Protein AF-A0A2D6CXX5-F1 (afdb_monomer_lite)

Foldseek 3Di:
DDEDADWPVDCQQADLVVRDHVLSVCVVVVHAYEYECLQVVCPVVVVCCVVPVPVCVPPPSSLLGNLARVLPPSHDYYDDDDDDPVRVVVVVVSVVPPVSHDPVNVVNPD

Radius of gyration: 14.35 Å; chains: 1; bounding box: 38×24×39 Å

Structure (mmCIF, N/CA/C/O backbone):
data_AF-A0A2D6CXX5-F1
#
_entry.id   AF-A0A2D6CXX5-F1
#
loop_
_atom_site.group_PDB
_atom_site.id
_atom_site.type_symbol
_atom_site.label_atom_id
_atom_site.label_alt_id
_atom_site.label_comp_id
_atom_site.label_asym_id
_atom_site.label_entity_id
_atom_site.label_seq_id
_atom_site.pdbx_PDB_ins_code
_atom_site.Cartn_x
_atom_site.Cartn_y
_atom_site.Cartn_z
_atom_site.occupancy
_atom_site.B_iso_or_equiv
_atom_site.auth_seq_id
_atom_site.auth_comp_id
_atom_site.auth_asym_id
_atom_site.auth_atom_id
_atom_site.pdbx_PDB_model_num
ATOM 1 N N . MET A 1 1 ? -15.761 9.655 5.003 1.00 94.75 1 MET A N 1
ATOM 2 C CA . MET A 1 1 ? -14.610 9.254 4.171 1.00 94.75 1 MET A CA 1
ATOM 3 C C . MET A 1 1 ? -13.422 10.142 4.497 1.00 94.75 1 MET A C 1
ATOM 5 O O . MET A 1 1 ? -13.625 11.339 4.675 1.00 94.75 1 MET A O 1
ATOM 9 N N . ILE A 1 2 ? -12.220 9.573 4.568 1.00 98.00 2 ILE A N 1
ATOM 10 C CA . ILE A 1 2 ? -10.947 10.287 4.708 1.00 98.00 2 ILE A CA 1
ATOM 11 C C . ILE A 1 2 ? -9.994 9.911 3.572 1.00 98.00 2 ILE A C 1
ATOM 13 O O . ILE A 1 2 ? -10.047 8.798 3.053 1.00 98.00 2 ILE A O 1
ATOM 17 N N . GLN A 1 3 ? -9.102 10.835 3.214 1.00 98.00 3 GLN A N 1
ATOM 18 C CA . GLN A 1 3 ? -7.971 10.558 2.331 1.00 98.00 3 GLN A CA 1
ATOM 19 C C . GLN A 1 3 ? -6.672 10.657 3.132 1.00 98.00 3 GLN A C 1
ATOM 21 O O . GLN A 1 3 ? -6.417 11.684 3.762 1.00 98.00 3 GLN A O 1
ATOM 26 N N . VAL A 1 4 ? -5.851 9.605 3.117 1.00 97.62 4 VAL A N 1
ATOM 27 C CA . VAL A 1 4 ? -4.658 9.500 3.973 1.00 97.62 4 VAL A CA 1
ATOM 28 C C . VAL A 1 4 ? -3.454 8.921 3.245 1.00 97.62 4 VAL A C 1
ATOM 30 O O . VAL A 1 4 ? -3.572 8.157 2.291 1.00 97.62 4 VAL A O 1
ATOM 33 N N . ASN A 1 5 ? -2.261 9.283 3.711 1.00 96.44 5 ASN A N 1
ATOM 34 C CA . ASN A 1 5 ? -1.021 8.679 3.241 1.00 96.44 5 ASN A CA 1
ATOM 35 C C . ASN A 1 5 ? -0.733 7.409 4.053 1.00 96.44 5 ASN A C 1
ATOM 37 O O . ASN A 1 5 ? -0.413 7.499 5.241 1.00 96.44 5 ASN A O 1
ATOM 41 N N . TYR A 1 6 ? -0.853 6.253 3.403 1.00 97.06 6 TYR A N 1
ATOM 42 C CA . TYR A 1 6 ? -0.418 4.959 3.918 1.00 97.06 6 TYR A CA 1
ATOM 43 C C . TYR A 1 6 ? 0.252 4.167 2.792 1.00 97.06 6 TYR A C 1
ATOM 45 O O . TYR A 1 6 ? -0.276 4.070 1.686 1.00 97.06 6 TYR A O 1
ATOM 53 N N . SER A 1 7 ? 1.444 3.642 3.051 1.00 96.31 7 SER A N 1
ATOM 54 C CA . SER A 1 7 ? 2.200 2.780 2.132 1.00 96.31 7 SER A CA 1
ATOM 55 C C . SER A 1 7 ? 3.326 2.090 2.901 1.00 96.31 7 SER A C 1
ATOM 57 O O . SER A 1 7 ? 3.539 2.378 4.079 1.00 96.31 7 SER A O 1
ATOM 59 N N . LEU A 1 8 ? 4.126 1.259 2.228 1.00 95.19 8 LEU A N 1
ATOM 60 C CA . LEU A 1 8 ? 5.294 0.616 2.840 1.00 95.19 8 LEU A CA 1
ATOM 61 C C . LEU A 1 8 ? 6.233 1.609 3.560 1.00 95.19 8 LEU A C 1
ATOM 63 O O . LEU A 1 8 ? 6.796 1.276 4.599 1.00 95.19 8 LEU A O 1
ATOM 67 N N . MET A 1 9 ? 6.367 2.836 3.041 1.00 95.25 9 MET A N 1
ATOM 68 C CA . MET A 1 9 ? 7.237 3.883 3.601 1.00 95.25 9 MET A CA 1
ATOM 69 C C . MET A 1 9 ? 6.548 4.791 4.629 1.00 95.25 9 MET A C 1
ATOM 71 O O . MET A 1 9 ? 7.228 5.483 5.385 1.00 95.25 9 MET A O 1
ATOM 75 N N . TYR A 1 10 ? 5.215 4.840 4.636 1.00 94.44 10 TYR A N 1
ATOM 76 C CA . TYR A 1 10 ? 4.435 5.779 5.441 1.00 94.44 10 TYR A CA 1
ATOM 77 C C . TYR A 1 10 ? 3.381 5.005 6.229 1.00 94.44 10 TYR A C 1
ATOM 79 O O . TYR A 1 10 ? 2.310 4.730 5.706 1.00 94.44 10 TYR A O 1
ATOM 87 N N . GLN A 1 11 ? 3.690 4.651 7.477 1.00 93.75 11 GLN A N 1
ATOM 88 C CA . GLN A 1 11 ? 2.822 3.806 8.312 1.00 93.75 11 GLN A CA 1
ATOM 89 C C . GLN A 1 11 ? 2.219 4.537 9.519 1.00 93.75 11 GLN A C 1
ATOM 91 O O . GLN A 1 11 ? 1.455 3.961 10.276 1.00 93.75 11 GLN A O 1
ATOM 96 N N . SER A 1 12 ? 2.497 5.832 9.702 1.00 94.94 12 SER A N 1
ATOM 97 C CA . SER A 1 12 ? 2.042 6.584 10.884 1.00 94.94 12 SER A CA 1
ATOM 98 C C . SER A 1 12 ? 0.517 6.693 11.023 1.00 94.94 12 SER A C 1
ATOM 100 O O . SER A 1 12 ? 0.019 7.065 12.079 1.00 94.94 12 SER A O 1
ATOM 102 N N . THR A 1 13 ? -0.227 6.440 9.947 1.00 97.12 13 THR A N 1
ATOM 103 C CA . THR A 1 13 ? -1.695 6.460 9.917 1.00 97.12 13 THR A CA 1
ATOM 104 C C . THR A 1 13 ? -2.316 5.122 10.319 1.00 97.12 13 THR A C 1
ATOM 106 O O . THR A 1 13 ? -3.494 5.112 10.672 1.00 97.12 13 THR A O 1
ATOM 109 N N . HIS A 1 14 ? -1.538 4.036 10.323 1.00 96.50 14 HIS A N 1
ATOM 110 C CA . HIS A 1 14 ? -1.922 2.734 10.857 1.00 96.50 14 HIS A CA 1
ATOM 111 C C . HIS A 1 14 ? -0.676 1.960 11.312 1.00 96.50 14 HIS A C 1
ATOM 113 O O . HIS A 1 14 ? 0.046 1.382 10.497 1.00 96.50 14 HIS A O 1
ATOM 119 N N . ASP A 1 15 ? -0.462 1.915 12.622 1.00 93.88 15 ASP A N 1
ATOM 120 C CA . ASP A 1 15 ? 0.464 0.976 13.243 1.00 93.88 15 ASP A CA 1
ATOM 121 C C . ASP A 1 15 ? -0.193 -0.409 13.350 1.00 93.88 15 ASP A C 1
ATOM 123 O O . ASP A 1 15 ? -1.035 -0.641 14.221 1.00 93.88 15 ASP A O 1
ATOM 127 N N . MET A 1 16 ? 0.204 -1.325 12.464 1.00 91.06 16 MET A N 1
ATOM 128 C CA . MET A 1 16 ? -0.334 -2.690 12.387 1.00 91.06 16 MET A CA 1
ATOM 129 C C . MET A 1 16 ? 0.039 -3.574 13.590 1.00 91.06 16 MET A C 1
ATOM 131 O O . MET A 1 16 ? -0.609 -4.600 13.800 1.00 91.06 16 MET A O 1
ATOM 135 N N . PHE A 1 17 ? 1.060 -3.218 14.383 1.00 90.31 17 PHE A N 1
ATOM 136 C CA . PHE A 1 17 ? 1.407 -3.983 15.588 1.00 90.31 17 PHE A CA 1
ATOM 137 C C . PHE A 1 17 ? 0.376 -3.765 16.698 1.00 90.31 17 PHE A C 1
ATOM 139 O O . PHE A 1 17 ? -0.026 -4.716 17.368 1.00 90.31 17 PHE A O 1
ATOM 146 N N . GLY A 1 18 ? -0.037 -2.510 16.886 1.00 89.88 18 GLY A N 1
ATOM 147 C CA . GLY A 1 18 ? -1.013 -2.110 17.898 1.00 89.88 18 GLY A CA 1
ATOM 148 C C . GLY A 1 18 ? -2.453 -2.005 17.395 1.00 89.88 18 GLY A C 1
ATOM 149 O O . GLY A 1 18 ? -3.342 -1.841 18.223 1.00 89.88 18 GLY A O 1
ATOM 150 N N . ASP A 1 19 ? -2.676 -2.072 16.077 1.00 91.69 19 ASP A N 1
ATOM 151 C CA . ASP A 1 19 ? -3.956 -1.742 15.423 1.00 91.69 19 ASP A CA 1
ATOM 152 C C . ASP A 1 19 ? -4.436 -0.332 15.823 1.00 91.69 19 ASP A C 1
ATOM 154 O O . ASP A 1 19 ? -5.576 -0.103 16.226 1.00 91.69 19 ASP A O 1
ATOM 158 N N . THR A 1 20 ? -3.506 0.631 15.797 1.00 95.50 20 THR A N 1
ATOM 159 C CA . THR A 1 20 ? -3.756 2.019 16.220 1.00 95.50 20 THR A CA 1
ATOM 160 C C . THR A 1 20 ? -3.449 3.020 15.114 1.00 95.50 20 THR A C 1
ATOM 162 O O . THR A 1 20 ? -2.686 2.749 14.187 1.00 95.50 20 THR A O 1
ATOM 165 N N . GLY A 1 21 ? -4.035 4.212 15.217 1.00 97.00 21 GLY A N 1
ATOM 166 C CA . GLY A 1 21 ? -3.799 5.313 14.289 1.00 97.00 21 GLY A CA 1
ATOM 167 C C . GLY A 1 21 ? -5.090 5.887 13.727 1.00 97.00 21 GLY A C 1
ATOM 168 O O . GLY A 1 21 ? -6.191 5.578 14.180 1.00 97.00 21 GLY A O 1
ATOM 169 N N . LEU A 1 22 ? -4.938 6.750 12.726 1.00 97.94 22 LEU A N 1
ATOM 170 C CA . LEU A 1 22 ? -6.058 7.431 12.085 1.00 97.94 22 LEU A CA 1
ATOM 171 C C . LEU A 1 22 ? -6.960 6.469 11.298 1.00 97.94 22 LEU A C 1
ATOM 173 O O . LEU A 1 22 ? -8.168 6.666 11.289 1.00 97.94 22 LEU A O 1
ATOM 177 N N . ILE A 1 23 ? -6.394 5.451 10.642 1.00 98.19 23 ILE A N 1
ATOM 178 C CA . ILE A 1 23 ? -7.160 4.496 9.827 1.00 98.19 23 ILE A CA 1
ATOM 179 C C . ILE A 1 23 ? -8.097 3.644 10.706 1.00 98.19 23 ILE A C 1
ATOM 181 O O . ILE A 1 23 ? -9.298 3.705 10.456 1.00 98.19 23 ILE A O 1
ATOM 185 N N . PRO A 1 24 ? -7.632 2.952 11.773 1.00 97.75 24 PRO A N 1
ATOM 186 C CA . PRO A 1 24 ? -8.538 2.244 12.686 1.00 97.75 24 PRO A CA 1
ATOM 187 C C . PRO A 1 24 ? -9.593 3.145 13.339 1.00 97.75 24 PRO A C 1
ATOM 189 O O . PRO A 1 24 ? -10.744 2.747 13.487 1.00 97.75 24 PRO A O 1
ATOM 192 N N . ALA A 1 25 ? -9.232 4.385 13.698 1.00 98.19 25 ALA A N 1
ATOM 193 C CA . ALA A 1 25 ? -10.189 5.337 14.260 1.00 98.19 25 ALA A CA 1
ATOM 194 C C . ALA A 1 25 ? -11.284 5.737 13.254 1.00 98.19 25 ALA A C 1
ATOM 196 O O . ALA A 1 25 ? -12.436 5.905 13.636 1.00 98.19 25 ALA A O 1
ATOM 197 N N . ALA A 1 26 ? -10.939 5.886 11.974 1.00 98.06 26 ALA A N 1
ATOM 198 C CA . ALA A 1 26 ? -11.899 6.208 10.924 1.00 98.06 26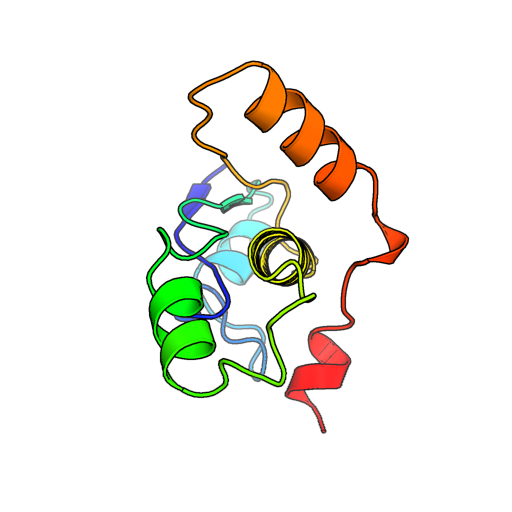 ALA A CA 1
ATOM 199 C C . ALA A 1 26 ? -12.831 5.032 10.609 1.00 98.06 26 ALA A C 1
ATOM 201 O O . ALA A 1 26 ? -14.034 5.241 10.449 1.00 98.06 26 ALA A O 1
ATOM 202 N N . ASP A 1 27 ? -12.291 3.812 10.577 1.00 97.44 27 ASP A N 1
ATOM 203 C CA . ASP A 1 27 ? -13.070 2.581 10.416 1.00 97.44 27 ASP A CA 1
ATOM 204 C C . ASP A 1 27 ? -14.090 2.406 11.556 1.00 97.44 27 ASP A C 1
ATOM 206 O O . ASP A 1 27 ? -15.271 2.171 11.301 1.00 97.44 27 ASP A O 1
ATOM 210 N N . ALA A 1 28 ? -13.680 2.656 12.807 1.00 97.88 28 ALA A N 1
ATOM 211 C CA . ALA A 1 28 ? -14.565 2.608 13.975 1.00 97.88 28 ALA A CA 1
ATOM 212 C C . ALA A 1 28 ? -15.747 3.600 13.901 1.00 97.88 28 ALA A C 1
ATOM 214 O O . ALA A 1 28 ? -16.811 3.335 14.459 1.00 97.88 28 ALA A O 1
ATOM 215 N N . GLU A 1 29 ? -15.581 4.715 13.185 1.00 98.19 29 GLU A N 1
ATOM 216 C CA . GLU A 1 29 ? -16.623 5.719 12.921 1.00 98.19 29 GLU A CA 1
ATOM 217 C C . GLU A 1 29 ? -17.403 5.443 11.616 1.00 98.19 29 GLU A C 1
ATOM 219 O O . GLU A 1 29 ? -18.203 6.269 11.166 1.00 98.19 29 GLU A O 1
ATOM 224 N N . GLY A 1 30 ? -17.168 4.300 10.962 1.00 97.81 30 GLY A N 1
ATOM 225 C CA . GLY A 1 30 ? -17.815 3.921 9.704 1.00 97.81 30 GLY A CA 1
ATOM 226 C C . GLY A 1 30 ? -17.411 4.798 8.514 1.00 97.81 30 GLY A C 1
ATOM 227 O O . GLY A 1 30 ? -18.188 4.982 7.572 1.00 97.81 30 GLY A O 1
ATOM 228 N N . MET A 1 31 ? -16.220 5.400 8.548 1.00 98.44 31 MET A N 1
ATOM 229 C CA . MET A 1 31 ? -15.717 6.251 7.475 1.00 98.44 31 MET A CA 1
ATOM 230 C C . MET A 1 31 ? -14.857 5.452 6.497 1.00 98.44 31 MET A C 1
ATOM 232 O O . MET A 1 31 ? -13.839 4.902 6.887 1.00 98.44 31 MET A O 1
ATOM 236 N N . GLY A 1 32 ? -15.172 5.531 5.200 1.00 98.12 32 GLY A N 1
ATOM 237 C CA . GLY A 1 32 ? -14.283 4.957 4.184 1.00 98.12 32 GLY A CA 1
ATOM 238 C C . GLY A 1 32 ? -12.898 5.627 4.127 1.00 98.12 32 GLY A C 1
ATOM 239 O O . GLY A 1 32 ? -12.777 6.840 4.337 1.00 98.12 32 GLY A O 1
ATOM 240 N N . VAL A 1 33 ? -11.869 4.856 3.799 1.00 98.50 33 VAL A N 1
ATOM 241 C CA . VAL A 1 33 ? -10.448 5.203 3.788 1.00 98.50 33 VAL A CA 1
ATOM 242 C C . VAL A 1 33 ? -9.891 5.087 2.370 1.00 98.50 33 VAL A C 1
ATOM 244 O O . VAL A 1 33 ? -9.800 4.006 1.790 1.00 98.50 33 VAL A O 1
ATOM 247 N N . VAL A 1 34 ? -9.454 6.222 1.822 1.00 98.38 34 VAL A N 1
ATOM 248 C CA . VAL A 1 34 ? -8.825 6.313 0.498 1.00 98.38 34 VAL A CA 1
ATOM 249 C C . VAL A 1 34 ? -7.342 6.630 0.651 1.00 98.38 34 VAL A C 1
ATOM 251 O O . VAL A 1 34 ? -6.969 7.625 1.278 1.00 98.38 34 VAL A O 1
ATOM 254 N N . LEU A 1 35 ? -6.474 5.821 0.049 1.00 98.12 35 LEU A N 1
ATOM 255 C CA . LEU A 1 35 ? -5.032 6.044 0.109 1.00 98.12 35 LEU A CA 1
ATOM 256 C C . LEU A 1 35 ? -4.551 7.031 -0.950 1.00 98.12 35 LEU A C 1
ATOM 258 O O . LEU A 1 35 ? -5.043 7.062 -2.073 1.00 98.12 35 LEU A O 1
ATOM 262 N N . MET A 1 36 ? -3.518 7.796 -0.613 1.00 96.56 36 MET A N 1
ATOM 263 C CA . MET A 1 36 ? -2.693 8.532 -1.569 1.00 96.56 36 MET A CA 1
ATOM 264 C C . MET A 1 36 ? -1.244 8.052 -1.502 1.00 96.56 36 MET A C 1
ATOM 266 O O . MET A 1 36 ? -0.775 7.619 -0.453 1.00 96.56 36 MET A O 1
ATOM 270 N N . ARG A 1 37 ? -0.507 8.205 -2.613 1.00 94.75 37 ARG A N 1
ATOM 271 C CA . ARG A 1 37 ? 0.923 7.841 -2.719 1.00 94.75 37 ARG A CA 1
ATOM 272 C C . ARG A 1 37 ? 1.212 6.366 -2.392 1.00 94.75 37 ARG A C 1
ATOM 274 O O . ARG A 1 37 ? 2.296 6.055 -1.903 1.00 94.75 37 ARG A O 1
ATOM 281 N N . SER A 1 38 ? 0.297 5.462 -2.737 1.00 96.44 38 SER A N 1
ATOM 282 C CA . SER A 1 38 ? 0.391 4.024 -2.437 1.00 96.44 38 SER A CA 1
ATOM 283 C C . SER A 1 38 ? 1.657 3.358 -2.996 1.00 96.44 38 SER A C 1
ATOM 285 O O . SER A 1 38 ? 2.211 2.461 -2.374 1.00 96.44 38 SER A O 1
ATOM 287 N N . THR A 1 39 ? 2.198 3.867 -4.109 1.00 95.75 39 THR A N 1
ATOM 288 C CA . THR A 1 39 ? 3.473 3.421 -4.705 1.00 95.75 39 THR A CA 1
ATOM 289 C C . THR A 1 39 ? 4.677 4.278 -4.285 1.00 95.75 39 THR A C 1
ATOM 291 O O . THR A 1 39 ? 5.703 4.316 -4.958 1.00 95.75 39 THR A O 1
ATOM 294 N N . THR A 1 40 ? 4.605 5.014 -3.173 1.00 94.88 40 THR A N 1
ATOM 295 C CA . THR A 1 40 ? 5.727 5.786 -2.586 1.00 94.88 40 THR A CA 1
ATOM 296 C C . THR A 1 40 ? 6.316 6.897 -3.476 1.00 94.88 40 THR A C 1
ATOM 298 O O . THR A 1 40 ? 7.422 7.387 -3.237 1.00 94.88 40 THR A O 1
ATOM 301 N N . SER A 1 41 ? 5.599 7.318 -4.525 1.00 91.69 41 SER A N 1
ATOM 302 C CA . SER A 1 41 ? 6.066 8.337 -5.486 1.00 91.69 41 SER A CA 1
ATOM 303 C C . SER A 1 41 ? 7.443 8.013 -6.109 1.00 91.69 41 SER A C 1
ATOM 305 O O . SER A 1 41 ? 8.264 8.901 -6.374 1.00 91.69 41 SER A O 1
ATOM 307 N N . GLY A 1 42 ? 7.730 6.722 -6.305 1.00 93.00 42 GLY A N 1
ATOM 308 C CA . GLY A 1 42 ? 8.971 6.235 -6.908 1.00 93.00 42 GLY A CA 1
ATOM 309 C C . GLY A 1 42 ? 10.184 6.207 -5.968 1.00 93.00 42 GLY A C 1
ATOM 310 O O . GLY A 1 42 ? 11.268 5.809 -6.398 1.00 93.00 42 GLY A O 1
ATOM 311 N N . VAL A 1 43 ? 10.064 6.676 -4.719 1.00 95.12 43 VAL A N 1
ATOM 312 C CA . VAL A 1 43 ? 11.212 6.787 -3.803 1.00 95.12 43 VAL A CA 1
ATOM 313 C C . VAL A 1 43 ? 11.715 5.405 -3.396 1.00 95.12 43 VAL A C 1
ATOM 315 O O . VAL A 1 43 ? 12.916 5.150 -3.508 1.00 95.12 43 VAL A O 1
ATOM 318 N N . CYS A 1 44 ? 10.815 4.506 -2.984 1.00 96.19 44 CYS A N 1
ATOM 319 C CA . CYS A 1 44 ? 11.182 3.148 -2.591 1.00 96.19 44 CYS A CA 1
ATOM 320 C C . CYS A 1 44 ? 11.785 2.384 -3.777 1.00 96.19 44 CYS A C 1
ATOM 322 O O . CYS A 1 44 ? 12.865 1.818 -3.666 1.00 96.19 44 CYS A O 1
ATOM 324 N N . GLN A 1 45 ? 11.168 2.469 -4.953 1.00 95.38 45 GLN A N 1
ATOM 325 C CA . GLN A 1 45 ? 11.610 1.803 -6.176 1.00 95.38 45 GLN A CA 1
ATOM 326 C C . GLN A 1 45 ? 13.025 2.229 -6.575 1.00 95.38 45 GLN A C 1
ATOM 328 O O . GLN A 1 45 ? 13.869 1.380 -6.864 1.00 95.38 45 GLN A O 1
ATOM 333 N N . ARG A 1 46 ? 13.312 3.541 -6.564 1.00 96.75 46 ARG A N 1
ATOM 334 C CA . ARG A 1 46 ? 14.656 4.065 -6.861 1.00 96.75 46 ARG A CA 1
ATOM 335 C C . ARG A 1 46 ? 15.686 3.593 -5.839 1.00 96.75 46 ARG A C 1
ATOM 337 O O . ARG A 1 46 ? 16.788 3.223 -6.235 1.00 96.75 46 ARG A O 1
ATOM 344 N N . LEU A 1 47 ? 15.340 3.600 -4.549 1.00 97.25 47 LEU A N 1
ATOM 345 C CA . LEU A 1 47 ? 16.219 3.104 -3.490 1.00 97.25 47 LEU A CA 1
ATOM 346 C C . LEU A 1 47 ? 16.513 1.610 -3.675 1.00 97.25 47 LEU A C 1
ATOM 348 O O . LEU A 1 47 ? 17.673 1.217 -3.741 1.00 97.25 47 LEU A O 1
ATOM 352 N N . MET A 1 48 ? 15.470 0.796 -3.817 1.00 97.62 48 MET A N 1
ATOM 353 C CA . MET A 1 48 ? 15.570 -0.656 -3.916 1.00 97.62 48 MET A CA 1
ATOM 354 C C . MET A 1 48 ? 16.360 -1.081 -5.154 1.00 97.62 48 MET A C 1
ATOM 356 O O . MET A 1 48 ? 17.327 -1.826 -5.025 1.00 97.62 48 MET A O 1
ATOM 360 N N . ARG A 1 49 ? 16.043 -0.538 -6.339 1.00 96.62 49 ARG A N 1
ATOM 361 C CA . ARG A 1 49 ? 16.785 -0.842 -7.578 1.00 96.62 49 ARG A CA 1
ATOM 362 C C . ARG A 1 49 ? 18.248 -0.401 -7.515 1.00 96.62 49 ARG A C 1
ATOM 364 O O . ARG A 1 49 ? 19.097 -1.040 -8.125 1.00 96.62 49 ARG A O 1
ATOM 371 N N . ARG A 1 50 ? 18.563 0.673 -6.783 1.00 97.38 50 ARG A N 1
ATOM 372 C CA . ARG A 1 50 ? 19.952 1.106 -6.572 1.00 97.38 50 ARG A CA 1
ATOM 373 C C . ARG A 1 50 ? 20.716 0.153 -5.652 1.00 97.38 50 ARG A C 1
ATOM 375 O O . ARG A 1 50 ? 21.895 -0.085 -5.894 1.00 97.38 50 ARG A O 1
ATOM 382 N N . SER A 1 51 ? 20.068 -0.348 -4.605 1.00 98.06 51 SER A N 1
ATOM 383 C CA . SER A 1 51 ? 20.698 -1.208 -3.598 1.00 98.06 51 SER A CA 1
ATOM 384 C C . SER A 1 51 ? 20.801 -2.672 -4.034 1.00 98.06 51 SER A C 1
ATOM 386 O O . SER A 1 51 ? 21.787 -3.326 -3.708 1.00 98.06 51 SER A O 1
ATOM 388 N N . PHE A 1 52 ? 19.818 -3.167 -4.793 1.00 97.50 52 PHE A N 1
ATOM 389 C CA . PHE A 1 52 ? 19.683 -4.577 -5.187 1.00 97.50 52 PHE A CA 1
ATOM 390 C C . PHE A 1 52 ? 19.370 -4.722 -6.688 1.00 97.50 52 PHE A C 1
ATOM 392 O O . PHE A 1 52 ? 18.314 -5.231 -7.076 1.00 97.50 52 PHE A O 1
ATOM 399 N N . PRO A 1 53 ? 20.243 -4.213 -7.578 1.00 96.19 53 PRO A N 1
ATOM 400 C CA . PRO A 1 53 ? 19.942 -4.131 -9.006 1.00 96.19 53 PRO A CA 1
ATOM 401 C C . PRO A 1 53 ? 19.808 -5.498 -9.690 1.00 96.19 53 PRO A C 1
ATOM 403 O O . PRO A 1 53 ? 19.104 -5.601 -10.690 1.00 96.19 53 PRO A O 1
ATOM 406 N N . LYS A 1 54 ? 20.484 -6.543 -9.191 1.00 97.19 54 LYS A N 1
ATOM 407 C CA . LYS A 1 54 ? 20.448 -7.880 -9.807 1.00 97.19 54 LYS A CA 1
ATOM 408 C C . LYS A 1 54 ? 19.206 -8.652 -9.379 1.00 97.19 54 LYS A C 1
ATOM 410 O O . LYS A 1 54 ? 18.551 -9.277 -10.204 1.00 97.19 54 LYS A O 1
ATOM 415 N N . GLU A 1 55 ? 18.884 -8.577 -8.098 1.00 97.00 55 GLU A N 1
ATOM 416 C CA . GLU A 1 55 ? 17.774 -9.271 -7.455 1.00 97.00 55 GLU A CA 1
ATOM 417 C C . GLU A 1 55 ? 16.426 -8.727 -7.937 1.00 97.00 55 GLU A C 1
ATOM 419 O O . GLU A 1 55 ? 15.460 -9.471 -8.062 1.00 97.00 55 GLU A O 1
ATOM 424 N N . LEU A 1 56 ? 16.371 -7.431 -8.254 1.00 96.56 56 LEU A N 1
ATOM 425 C CA . LEU A 1 56 ? 15.139 -6.740 -8.633 1.00 96.56 56 LEU A CA 1
ATOM 426 C C . LEU A 1 56 ? 14.981 -6.534 -10.143 1.00 96.56 56 LEU A C 1
ATOM 428 O O . LEU A 1 56 ? 14.065 -5.828 -10.560 1.00 96.56 56 LEU A O 1
ATOM 432 N N . ALA A 1 57 ? 15.841 -7.138 -10.971 1.00 93.12 57 ALA A N 1
ATOM 433 C CA . ALA A 1 57 ? 15.827 -6.936 -12.423 1.00 93.12 57 ALA A CA 1
ATOM 434 C C . ALA A 1 57 ? 14.482 -7.313 -13.076 1.00 93.12 57 ALA A C 1
ATOM 436 O O . ALA A 1 57 ? 14.070 -6.666 -14.034 1.00 93.12 57 ALA A O 1
ATOM 437 N N . ASN A 1 58 ? 13.793 -8.318 -12.526 1.00 94.25 58 ASN A N 1
ATOM 438 C CA . ASN A 1 58 ? 12.523 -8.840 -13.042 1.00 94.25 58 ASN A CA 1
ATOM 439 C C . ASN A 1 58 ? 11.373 -8.712 -12.031 1.00 94.25 58 ASN 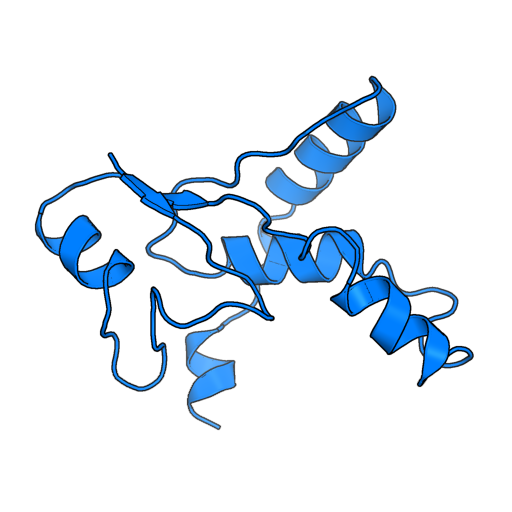A C 1
ATOM 441 O O . ASN A 1 58 ? 10.378 -9.424 -12.137 1.00 94.25 58 ASN A O 1
ATOM 445 N N . VAL A 1 59 ? 11.522 -7.852 -11.020 1.00 94.56 59 VAL A N 1
ATOM 446 C CA . VAL A 1 59 ? 10.503 -7.651 -9.984 1.00 94.56 59 VAL A CA 1
ATOM 447 C C . VAL A 1 59 ? 9.693 -6.400 -10.307 1.00 94.56 59 VAL A C 1
ATOM 449 O O . VAL A 1 59 ? 10.242 -5.294 -10.373 1.00 94.56 59 VAL A O 1
ATOM 452 N N . ASP A 1 60 ? 8.377 -6.561 -10.450 1.00 93.94 60 ASP A N 1
ATOM 453 C CA . ASP A 1 60 ? 7.447 -5.433 -10.507 1.00 93.94 60 ASP A CA 1
ATOM 454 C C . ASP A 1 60 ? 7.241 -4.853 -9.097 1.00 93.94 60 ASP A C 1
ATOM 456 O O . ASP A 1 60 ? 6.331 -5.216 -8.348 1.00 93.94 60 ASP A O 1
ATOM 460 N N . LEU A 1 61 ? 8.149 -3.953 -8.713 1.00 95.50 61 LEU A N 1
ATOM 461 C CA . LEU A 1 61 ? 8.081 -3.249 -7.433 1.00 95.50 61 LEU A CA 1
ATOM 462 C C . LEU A 1 61 ? 6.847 -2.353 -7.317 1.00 95.50 61 LEU A C 1
ATOM 464 O O . LEU A 1 61 ? 6.381 -2.121 -6.206 1.00 95.50 61 LEU A O 1
ATOM 468 N N . ASP A 1 62 ? 6.344 -1.814 -8.425 1.00 94.56 62 ASP A N 1
ATOM 469 C CA . ASP A 1 62 ? 5.195 -0.917 -8.401 1.00 94.56 62 ASP A CA 1
ATOM 470 C C . ASP A 1 62 ? 3.933 -1.704 -8.025 1.00 94.56 62 ASP A C 1
ATOM 472 O O . ASP A 1 62 ? 3.191 -1.286 -7.129 1.00 94.56 62 ASP A O 1
ATOM 476 N N . ALA A 1 63 ? 3.757 -2.889 -8.620 1.00 95.62 63 ALA A N 1
ATOM 477 C CA . ALA A 1 63 ? 2.648 -3.783 -8.305 1.00 95.62 63 ALA A CA 1
ATOM 478 C C . ALA A 1 63 ? 2.774 -4.331 -6.882 1.00 95.62 63 ALA A C 1
ATOM 480 O O . ALA A 1 63 ? 1.787 -4.362 -6.150 1.00 95.62 63 ALA A O 1
ATOM 481 N N . PHE A 1 64 ? 3.988 -4.691 -6.450 1.00 95.94 64 PHE A N 1
ATOM 482 C CA . PHE A 1 64 ? 4.250 -5.114 -5.072 1.00 95.94 64 PHE A CA 1
ATOM 483 C C . PHE A 1 64 ? 3.855 -4.037 -4.049 1.00 95.94 64 PHE A C 1
ATOM 485 O O . PHE A 1 64 ? 3.171 -4.330 -3.070 1.00 95.94 64 PHE A O 1
ATOM 492 N N . LEU A 1 65 ? 4.253 -2.780 -4.271 1.00 96.75 65 LEU A N 1
ATOM 493 C CA . LEU A 1 65 ? 3.955 -1.679 -3.349 1.00 96.75 65 LEU A CA 1
ATOM 494 C C . LEU A 1 65 ? 2.457 -1.365 -3.288 1.00 96.75 65 LEU A C 1
ATOM 496 O O . LEU A 1 65 ? 1.931 -1.113 -2.203 1.00 96.75 65 LEU A O 1
ATOM 500 N N . LEU A 1 66 ? 1.769 -1.389 -4.434 1.00 96.94 66 LEU A N 1
ATOM 501 C CA . LEU A 1 66 ? 0.325 -1.174 -4.475 1.00 96.94 66 LEU A CA 1
ATOM 502 C C . LEU A 1 66 ? -0.429 -2.328 -3.801 1.00 96.94 66 LEU A C 1
ATOM 504 O O . LEU A 1 66 ? -1.311 -2.067 -2.984 1.00 96.94 66 LEU A O 1
ATOM 508 N N . ASN A 1 67 ? -0.027 -3.577 -4.061 1.00 96.94 67 ASN A N 1
ATOM 509 C CA . ASN A 1 67 ? -0.552 -4.751 -3.367 1.00 96.94 67 ASN A CA 1
ATOM 510 C C . ASN A 1 67 ? -0.369 -4.630 -1.857 1.00 96.94 67 ASN A C 1
ATOM 512 O O . ASN A 1 67 ? -1.343 -4.779 -1.128 1.00 96.94 67 ASN A O 1
ATOM 516 N N . TYR A 1 68 ? 0.829 -4.281 -1.377 1.00 96.69 68 TYR A N 1
ATOM 517 C CA . TYR A 1 68 ? 1.076 -4.051 0.048 1.00 96.69 68 TYR A CA 1
ATOM 518 C C . TYR A 1 68 ? 0.103 -3.022 0.635 1.00 96.69 68 TYR A C 1
ATOM 520 O O . TYR A 1 68 ? -0.522 -3.281 1.658 1.00 96.69 68 TYR A O 1
ATOM 528 N N . ALA A 1 69 ? -0.060 -1.865 -0.013 1.00 96.75 69 ALA A N 1
ATOM 529 C CA . ALA A 1 69 ? -0.936 -0.808 0.489 1.00 96.75 69 ALA A CA 1
ATOM 530 C C . ALA A 1 69 ? -2.411 -1.251 0.554 1.00 96.75 69 ALA A C 1
ATOM 532 O O . ALA A 1 69 ? -3.081 -0.997 1.553 1.00 96.75 69 ALA A O 1
ATOM 533 N N . LEU A 1 70 ? -2.892 -1.951 -0.479 1.00 97.06 70 LEU A N 1
ATOM 534 C CA . LEU A 1 70 ? -4.260 -2.481 -0.570 1.00 97.06 70 LEU A CA 1
ATOM 535 C C . LEU A 1 70 ? -4.486 -3.751 0.264 1.00 97.06 70 LEU A C 1
ATOM 537 O O . LEU A 1 70 ? -5.612 -4.224 0.370 1.00 97.06 70 LEU A O 1
ATO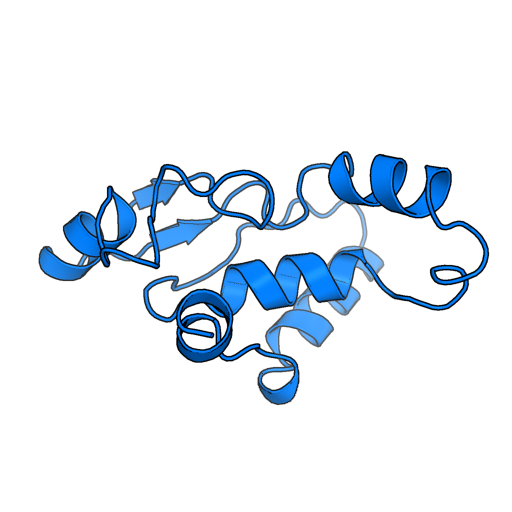M 541 N N . SER A 1 71 ? -3.433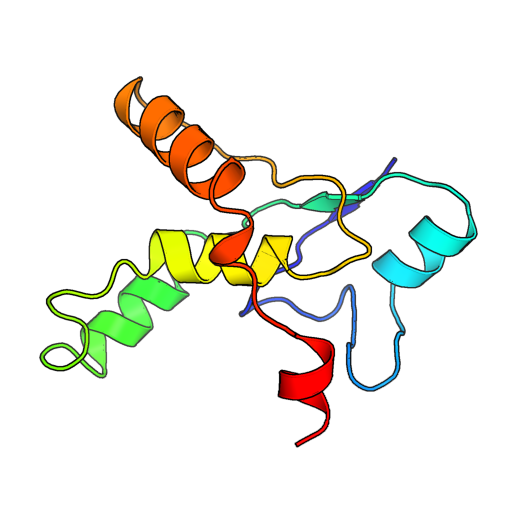 -4.314 0.854 1.00 96.88 71 SER A N 1
ATOM 542 C CA . SER A 1 71 ? -3.534 -5.473 1.748 1.00 96.88 71 SER A CA 1
ATOM 543 C C . SER A 1 71 ? -3.956 -5.095 3.168 1.00 96.88 71 SER A C 1
ATOM 545 O O . SER A 1 71 ? -4.172 -5.966 4.010 1.00 96.88 71 SER A O 1
ATOM 547 N N . ASN A 1 72 ? -4.054 -3.799 3.469 1.00 96.56 72 ASN A N 1
ATOM 548 C CA . ASN A 1 72 ? -4.620 -3.345 4.726 1.00 96.56 72 ASN A CA 1
ATOM 549 C C . ASN A 1 72 ? -6.148 -3.516 4.682 1.00 96.56 72 ASN A C 1
ATOM 551 O O . ASN A 1 72 ? -6.789 -2.869 3.857 1.00 96.56 72 ASN A O 1
ATOM 555 N N . PRO A 1 73 ? -6.753 -4.340 5.556 1.00 94.94 73 PRO A N 1
ATOM 556 C CA . PRO A 1 73 ? -8.182 -4.641 5.477 1.00 94.94 73 PRO A CA 1
ATOM 557 C C . PRO A 1 73 ? -9.086 -3.444 5.802 1.00 94.94 73 PRO A C 1
ATOM 559 O O . PRO A 1 73 ? -10.280 -3.515 5.544 1.00 94.94 73 PRO A O 1
ATOM 562 N N . LEU A 1 74 ? -8.533 -2.367 6.370 1.00 97.00 74 LEU A N 1
ATOM 563 C CA . LEU A 1 74 ? -9.262 -1.143 6.722 1.00 97.00 74 LEU A CA 1
ATOM 564 C C . LEU A 1 74 ? -9.185 -0.073 5.618 1.00 97.00 74 LEU A C 1
ATOM 566 O O . LEU A 1 74 ? -9.472 1.097 5.856 1.00 97.00 74 LEU A O 1
ATOM 570 N N . VAL A 1 75 ? -8.694 -0.441 4.434 1.00 97.06 75 VAL A N 1
ATOM 571 C CA . VAL A 1 75 ? -8.549 0.448 3.280 1.00 97.06 75 VAL A CA 1
ATOM 572 C C . VAL A 1 75 ? -9.569 0.067 2.220 1.00 97.06 75 VAL A C 1
ATOM 574 O O . VAL A 1 75 ? -9.589 -1.071 1.763 1.00 97.06 75 VAL A O 1
ATOM 577 N N . ASP A 1 76 ? -10.353 1.042 1.763 1.00 97.62 76 ASP A N 1
ATOM 578 C CA . ASP A 1 76 ? -11.351 0.815 0.716 1.00 97.62 76 ASP A CA 1
ATOM 579 C C . ASP A 1 76 ? -10.751 0.903 -0.687 1.00 97.62 76 ASP A C 1
ATOM 581 O O . ASP A 1 76 ? -11.103 0.126 -1.572 1.00 97.62 76 ASP A O 1
ATOM 585 N N . CYS A 1 77 ? -9.859 1.870 -0.930 1.00 96.38 77 CYS A N 1
ATOM 586 C CA . CYS A 1 77 ? -9.205 2.004 -2.229 1.00 96.38 77 CYS A CA 1
ATOM 587 C C . CYS A 1 77 ? -7.916 2.833 -2.185 1.00 96.38 77 CYS A C 1
ATOM 589 O O . CYS A 1 77 ? -7.619 3.550 -1.228 1.00 96.38 77 CYS A O 1
ATOM 591 N N . ALA A 1 78 ? -7.154 2.765 -3.277 1.00 97.19 78 ALA A N 1
ATOM 592 C CA . ALA A 1 78 ? -6.002 3.617 -3.532 1.00 97.19 78 ALA A CA 1
ATOM 593 C C . ALA A 1 78 ? -6.307 4.608 -4.660 1.00 97.19 78 ALA A C 1
ATOM 595 O O . ALA A 1 78 ? -6.704 4.216 -5.756 1.00 97.19 78 ALA A O 1
ATOM 596 N N . LEU A 1 79 ? -6.068 5.897 -4.414 1.00 96.06 79 LEU A N 1
ATOM 597 C CA . LEU A 1 79 ? -6.126 6.928 -5.442 1.00 96.06 79 LEU A CA 1
ATOM 598 C C . LEU A 1 79 ? -4.825 6.929 -6.249 1.00 96.06 79 LEU A C 1
ATOM 600 O O . LEU A 1 79 ? -3.759 7.297 -5.742 1.00 96.06 79 LEU A O 1
ATOM 604 N N . MET A 1 80 ? -4.937 6.571 -7.526 1.00 94.44 80 MET A N 1
ATOM 605 C CA . MET A 1 80 ? -3.810 6.486 -8.450 1.00 94.44 80 MET A CA 1
ATOM 606 C C . MET A 1 80 ? -3.795 7.682 -9.404 1.00 94.44 80 MET A C 1
ATOM 608 O O . MET A 1 80 ? -4.807 8.038 -10.003 1.00 94.44 80 MET A O 1
ATOM 612 N N . SER A 1 81 ? -2.631 8.316 -9.542 1.00 90.44 81 SER A N 1
ATOM 613 C CA . SER A 1 81 ? -2.401 9.345 -10.559 1.00 90.44 81 SER A CA 1
ATOM 614 C C . SER A 1 81 ? -1.931 8.672 -11.842 1.00 90.44 81 SER A C 1
ATOM 616 O O . SER A 1 81 ? -0.863 8.066 -11.856 1.00 90.44 81 SER A O 1
ATOM 618 N N . LEU A 1 82 ? -2.732 8.788 -12.896 1.00 93.50 82 LEU A N 1
ATOM 619 C CA . LEU A 1 82 ? -2.509 8.140 -14.186 1.00 93.50 82 LEU A CA 1
ATOM 620 C C . LEU A 1 82 ? -2.166 9.204 -15.234 1.00 93.50 82 LEU A C 1
ATOM 622 O O . LEU A 1 82 ? -2.772 10.277 -15.235 1.00 93.50 82 LEU A O 1
ATOM 626 N N . GLY A 1 83 ? -1.191 8.928 -16.099 1.00 93.62 83 GLY A N 1
ATOM 627 C CA . GLY A 1 83 ? -0.789 9.819 -17.193 1.00 93.62 83 GLY A CA 1
ATOM 628 C C . GLY A 1 83 ? -1.108 9.269 -18.585 1.00 93.62 83 GLY A C 1
ATOM 629 O O . GLY A 1 83 ? -0.959 9.990 -19.570 1.00 93.62 83 GLY A O 1
ATOM 630 N N . SER A 1 84 ? -1.524 8.006 -18.675 1.00 96.38 84 SER A N 1
ATOM 631 C CA . SER A 1 84 ? -1.760 7.288 -19.924 1.00 96.38 84 SER A CA 1
ATOM 632 C C . SER A 1 84 ? -2.793 6.166 -19.769 1.00 96.38 84 SER A C 1
ATOM 634 O O . SER A 1 84 ? -3.061 5.693 -18.664 1.00 96.38 84 SER A O 1
ATOM 636 N N . ASP A 1 85 ? -3.321 5.682 -20.895 1.00 96.88 85 ASP A N 1
ATOM 637 C CA . ASP A 1 85 ? -4.235 4.528 -20.931 1.00 96.88 85 ASP A CA 1
ATOM 638 C C . ASP A 1 85 ? -3.563 3.234 -20.434 1.00 96.88 85 ASP A C 1
ATOM 640 O O . ASP A 1 85 ? -4.207 2.356 -19.850 1.00 96.88 85 ASP A O 1
ATOM 644 N N . ALA A 1 86 ? -2.245 3.124 -20.629 1.00 96.00 86 ALA A N 1
ATOM 645 C CA . ALA A 1 86 ? -1.453 2.014 -20.113 1.00 96.00 86 ALA A CA 1
ATOM 646 C C . ALA A 1 86 ? -1.443 2.000 -18.576 1.00 96.00 86 ALA A C 1
ATOM 648 O O . ALA A 1 86 ? -1.583 0.932 -17.982 1.00 96.00 86 ALA A O 1
ATOM 649 N N . ASP A 1 87 ? -1.370 3.172 -17.934 1.00 94.56 87 ASP A N 1
ATOM 650 C CA . ASP A 1 87 ? -1.420 3.276 -16.471 1.00 94.56 87 ASP A CA 1
ATOM 651 C C . ASP A 1 87 ? -2.781 2.818 -15.927 1.00 94.56 87 ASP A C 1
ATOM 653 O O . ASP A 1 87 ? -2.846 2.155 -14.890 1.00 94.56 87 ASP A O 1
ATOM 657 N N . ALA A 1 88 ? -3.872 3.138 -16.634 1.00 95.62 88 ALA A N 1
ATOM 658 C CA . ALA A 1 88 ? -5.218 2.689 -16.274 1.00 95.62 88 ALA A CA 1
ATOM 659 C C . ALA A 1 88 ? -5.354 1.167 -16.393 1.00 95.62 88 ALA A C 1
ATOM 661 O O . ALA A 1 88 ? -5.842 0.511 -15.475 1.00 95.62 88 ALA A O 1
ATOM 662 N N . THR A 1 89 ? -4.858 0.600 -17.494 1.00 96.94 89 THR A N 1
ATOM 663 C CA . THR A 1 89 ? -4.860 -0.851 -17.726 1.00 96.94 89 THR A CA 1
ATOM 664 C C . THR A 1 89 ? -4.075 -1.586 -16.640 1.00 96.94 89 THR A C 1
ATOM 666 O O . THR A 1 89 ? -4.568 -2.557 -16.070 1.00 96.94 89 THR A O 1
ATOM 669 N N . TRP A 1 90 ? -2.876 -1.098 -16.314 1.00 95.56 90 TRP A N 1
ATOM 670 C CA . TRP A 1 90 ? -2.041 -1.668 -15.260 1.00 95.56 90 TRP A CA 1
ATOM 671 C C . TRP A 1 90 ? -2.691 -1.545 -13.876 1.00 95.56 90 TRP A C 1
ATOM 673 O O . TRP A 1 90 ? -2.735 -2.520 -13.131 1.00 95.56 90 TRP A O 1
ATOM 683 N N . THR A 1 91 ? -3.257 -0.380 -13.545 1.00 95.75 91 THR A N 1
ATOM 684 C CA . THR A 1 91 ? -3.915 -0.166 -12.246 1.00 95.75 91 THR A CA 1
ATOM 685 C C . THR A 1 91 ? -5.109 -1.097 -12.066 1.00 95.75 91 THR A C 1
ATOM 687 O O . THR A 1 91 ? -5.259 -1.681 -10.996 1.00 95.75 91 THR A O 1
ATOM 690 N N . ASN A 1 92 ? -5.926 -1.278 -13.109 1.00 95.94 92 ASN A N 1
ATOM 691 C CA . ASN A 1 92 ? -7.041 -2.223 -13.074 1.00 95.94 92 ASN A CA 1
ATOM 692 C C . ASN A 1 92 ? -6.539 -3.654 -12.862 1.00 95.94 92 ASN A C 1
ATOM 694 O O . ASN A 1 92 ? -7.029 -4.332 -11.969 1.00 95.94 92 ASN A O 1
ATOM 698 N N . ALA A 1 93 ? -5.499 -4.074 -13.590 1.00 95.94 93 ALA A N 1
ATOM 699 C CA . ALA A 1 93 ? -4.920 -5.406 -13.422 1.00 95.94 93 ALA A CA 1
ATOM 700 C C . ALA A 1 93 ? -4.435 -5.664 -11.979 1.00 95.94 93 ALA A C 1
ATOM 702 O O . ALA A 1 93 ? -4.713 -6.722 -11.426 1.00 95.94 93 ALA A O 1
ATOM 703 N N . VAL A 1 94 ? -3.769 -4.695 -11.336 1.00 95.25 94 VAL A N 1
ATOM 704 C CA . VAL A 1 94 ? -3.328 -4.818 -9.928 1.00 95.25 94 VAL A CA 1
ATOM 705 C C . VAL A 1 94 ? -4.491 -4.709 -8.924 1.00 95.25 94 VAL A C 1
ATOM 707 O O . VAL A 1 94 ? -4.429 -5.253 -7.815 1.00 95.25 94 VAL A O 1
ATOM 710 N N . SER A 1 95 ? -5.558 -3.984 -9.269 1.00 94.62 95 SER A N 1
ATOM 711 C CA . SER A 1 95 ? -6.779 -3.925 -8.459 1.00 94.62 95 SER A CA 1
ATOM 712 C C . SER A 1 95 ? -7.514 -5.266 -8.470 1.00 94.62 95 SER A C 1
ATOM 714 O O . SER A 1 95 ? -7.944 -5.715 -7.408 1.00 94.62 95 SER A O 1
ATOM 716 N N . ASP A 1 96 ? -7.613 -5.894 -9.644 1.00 95.75 96 ASP A N 1
ATOM 717 C CA . ASP A 1 96 ? -8.313 -7.163 -9.869 1.00 95.75 96 ASP A CA 1
ATOM 718 C C . ASP A 1 96 ? -7.530 -8.367 -9.316 1.00 95.75 96 ASP A C 1
ATOM 720 O O . ASP A 1 96 ? -8.130 -9.374 -8.937 1.00 95.75 96 ASP A O 1
ATOM 724 N N . ASP A 1 97 ? -6.201 -8.257 -9.218 1.00 94.25 97 ASP A N 1
ATOM 725 C CA . ASP A 1 97 ? -5.319 -9.246 -8.588 1.00 94.25 97 ASP A CA 1
ATOM 726 C C . ASP A 1 97 ? -5.430 -9.219 -7.051 1.00 94.25 97 ASP A C 1
ATOM 728 O O . ASP A 1 97 ? -4.548 -8.757 -6.323 1.00 94.25 97 ASP A O 1
ATOM 732 N N . VAL A 1 98 ? -6.567 -9.694 -6.543 1.00 93.75 98 VAL A N 1
ATOM 733 C CA . VAL A 1 98 ? -6.813 -9.850 -5.101 1.00 93.75 98 VAL A CA 1
ATOM 734 C C . VAL A 1 98 ? -5.986 -10.979 -4.483 1.00 93.75 98 VAL A C 1
ATOM 736 O O . VAL A 1 98 ? -5.690 -10.927 -3.290 1.00 93.75 98 VAL A O 1
ATOM 739 N N . ASP A 1 99 ? -5.571 -11.963 -5.284 1.00 94.19 99 ASP A N 1
ATOM 740 C CA . ASP A 1 99 ? -4.728 -13.079 -4.840 1.00 94.19 99 ASP A CA 1
ATOM 741 C C . ASP A 1 99 ? -3.281 -12.625 -4.571 1.00 94.19 99 ASP A C 1
ATOM 743 O O . ASP A 1 99 ? -2.581 -13.224 -3.755 1.00 94.19 99 ASP A O 1
ATOM 747 N N . GLY A 1 100 ? -2.843 -11.528 -5.200 1.00 90.44 100 GLY A N 1
ATOM 748 C CA . GLY A 1 100 ? -1.571 -10.857 -4.929 1.00 90.44 100 GLY A CA 1
ATOM 749 C C . GLY A 1 100 ? -1.509 -10.084 -3.602 1.00 90.44 100 GLY A C 1
ATOM 750 O O . GLY A 1 100 ? -0.446 -9.557 -3.249 1.00 90.44 100 GLY A O 1
ATOM 751 N N . ARG A 1 101 ? -2.616 -9.997 -2.847 1.00 95.38 101 ARG A N 1
ATOM 752 C CA . ARG A 1 101 ? -2.649 -9.326 -1.539 1.00 95.38 101 ARG A CA 1
ATOM 753 C C . ARG A 1 101 ? -1.896 -10.137 -0.482 1.00 95.38 101 ARG A C 1
ATOM 755 O O . ARG A 1 101 ? -1.901 -11.363 -0.451 1.00 95.38 101 ARG A O 1
ATOM 762 N N . LEU A 1 102 ? -1.233 -9.420 0.413 1.00 95.62 102 LEU A N 1
ATOM 763 C CA . LEU A 1 102 ? -0.380 -9.955 1.464 1.00 95.62 102 LEU A CA 1
ATOM 764 C C . LEU A 1 102 ? -1.164 -10.091 2.773 1.00 95.62 102 LEU A C 1
ATOM 766 O O . LEU A 1 102 ? -1.946 -9.214 3.132 1.00 95.62 102 LEU A O 1
ATOM 770 N N . ASP A 1 103 ? -0.872 -11.120 3.568 1.00 94.50 103 ASP A N 1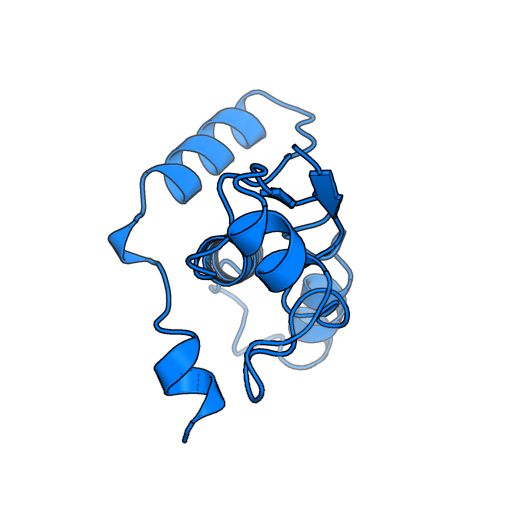
ATOM 771 C CA . ASP A 1 103 ? -1.311 -11.135 4.966 1.00 94.50 103 ASP A CA 1
ATOM 772 C C . ASP A 1 103 ? -0.407 -10.212 5.798 1.00 94.50 103 ASP A C 1
ATOM 774 O O . ASP A 1 103 ? 0.621 -10.615 6.352 1.00 94.50 103 ASP A O 1
ATOM 778 N N . LEU A 1 104 ? -0.787 -8.935 5.872 1.00 93.69 104 LEU A N 1
ATOM 779 C CA . LEU A 1 104 ? -0.034 -7.949 6.641 1.00 93.69 104 LEU A CA 1
ATOM 780 C C . LEU A 1 104 ? -0.048 -8.245 8.143 1.00 93.69 104 LEU A C 1
ATOM 782 O O . LEU A 1 104 ? 0.908 -7.889 8.830 1.00 93.69 104 LEU A O 1
ATOM 786 N N . ARG A 1 105 ? -1.094 -8.888 8.675 1.00 89.88 105 ARG A N 1
ATOM 787 C CA . ARG A 1 105 ? -1.139 -9.235 10.102 1.00 89.88 105 ARG A CA 1
ATOM 788 C C . ARG A 1 105 ? -0.128 -10.330 10.415 1.00 89.88 105 ARG A C 1
ATOM 790 O O . ARG A 1 105 ? 0.577 -10.205 11.413 1.00 89.88 105 ARG A O 1
ATOM 797 N N . ALA A 1 106 ? -0.022 -11.352 9.567 1.00 92.00 106 ALA A N 1
ATOM 798 C CA . ALA A 1 106 ? 1.027 -12.362 9.683 1.00 92.00 106 ALA A CA 1
ATOM 799 C C . ALA A 1 106 ? 2.421 -11.728 9.558 1.00 92.00 106 ALA A C 1
ATOM 801 O O . ALA A 1 106 ? 3.279 -11.970 10.404 1.00 92.00 106 ALA A O 1
ATOM 802 N N . LEU A 1 107 ? 2.616 -10.839 8.575 1.00 91.50 107 LEU A N 1
ATOM 803 C CA . LEU A 1 107 ? 3.896 -10.160 8.346 1.00 91.50 107 LEU A CA 1
ATOM 804 C C . LEU A 1 107 ? 4.389 -9.359 9.565 1.00 91.50 107 LEU A C 1
ATOM 806 O O . LEU A 1 107 ? 5.584 -9.359 9.846 1.00 91.50 107 LEU A O 1
ATOM 810 N N . HIS A 1 108 ? 3.492 -8.683 10.290 1.00 88.31 108 HIS A N 1
ATOM 811 C CA . HIS A 1 108 ? 3.859 -7.869 11.457 1.00 88.31 108 HIS A CA 1
ATOM 812 C C . HIS A 1 108 ? 3.928 -8.672 12.766 1.00 88.31 108 HIS A C 1
ATOM 814 O O . HIS A 1 108 ? 4.409 -8.152 13.765 1.00 88.31 108 HIS A O 1
ATOM 820 N N . ARG A 1 109 ? 3.458 -9.924 12.811 1.00 82.56 109 ARG A N 1
ATOM 821 C CA . ARG A 1 109 ? 3.446 -10.721 14.053 1.00 82.56 109 ARG A CA 1
ATOM 822 C C . ARG A 1 109 ? 4.622 -11.687 14.198 1.00 82.56 109 ARG A C 1
ATOM 824 O O . ARG A 1 109 ? 4.944 -12.005 15.340 1.00 82.56 109 ARG A O 1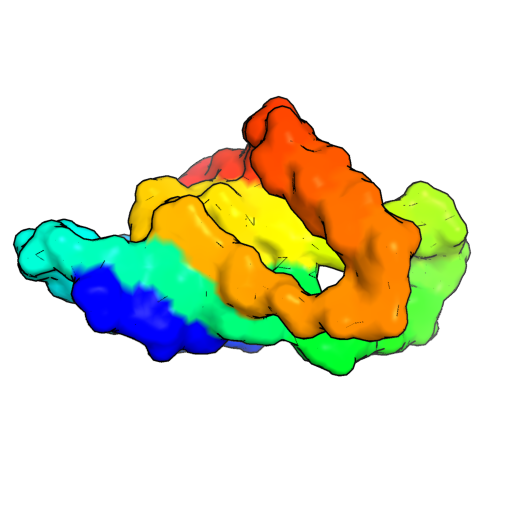
ATOM 831 N N . GLY A 1 110 ? 5.300 -12.030 13.097 1.00 68.06 110 GLY A N 1
ATOM 832 C CA . GLY A 1 110 ? 6.485 -12.900 13.092 1.00 68.06 110 GLY A CA 1
ATOM 833 C C . GLY A 1 110 ? 6.153 -14.380 13.214 1.00 68.06 110 GLY A C 1
ATOM 834 O O . GLY A 1 110 ? 5.458 -14.759 14.181 1.00 68.06 110 GLY A O 1
#

Sequence (110 aa):
MIQVNYSLMYQSTHDMFGDTGLIPAADAEGMGVVLMRSTTSGVCQRLMRRSFPKELANVDLDAFLLNYALSNPLVDCALMSLGSDADATWTNAVSDDVDGRLDLRALHRG

pLDDT: mean 95.23, std 3.59, range [68.06, 98.5]

Secondary structure (DSSP, 8-state):
-EEEE-BTTB-TT-BTTTTBSHHHHHHHTT--EEEE-TTGGGHHHHHHHHH-TTTTTT--HHHHHHHHHHT-TT--EE----SSHHHHHHHHHHHH--TT---HHHHHH-